Protein AF-B7MWY2-F1 (afdb_monomer_lite)

pLDDT: mean 72.81, std 20.14, range [36.22, 95.06]

Sequence (92 aa):
MNTLTKEWLQNTITSIESARDEIPFGLDEDQNNMLTALKIVLASLEREQIRHEHAKWSDSTFGCVGPHWSTETPLKRGSGSRSRTRRSQRVG

Foldseek 3Di:
DPDPDLVNLVVVLVVLVVVQVPDPVGDDPVSVVVSVVSVVVSVVVVVVVVVVVVVVVCCVVCVVDDPPPPPDDDDDDDDDDPDPPDPDDDDD

Secondary structure (DSSP, 8-state):
-----HHHHHHHHHHHHHHHHH-TT---HHHHHHHHHHHHHHHHHHHHHHHHHHHHHHHHHHTT---TT-----------------------

Radius of gyration: 23.66 Å; chains: 1; bounding box: 61×25×55 Å

Organism: Escherichia coli O81 (strain ED1a) (NCBI:txid585397)

Structure (mmCIF, N/CA/C/O backbone):
data_AF-B7MWY2-F1
#
_entry.id   AF-B7MWY2-F1
#
loop_
_atom_site.group_PDB
_atom_site.id
_atom_site.type_symbol
_atom_site.label_atom_id
_atom_site.label_alt_id
_atom_site.label_comp_id
_atom_site.label_asym_id
_atom_site.label_entity_id
_atom_site.label_seq_id
_atom_site.pdbx_PDB_ins_code
_atom_site.Cartn_x
_atom_site.Cartn_y
_atom_site.Cartn_z
_atom_site.occupancy
_atom_site.B_iso_or_equiv
_atom_site.auth_seq_id
_atom_site.auth_comp_id
_atom_site.auth_asym_id
_atom_site.auth_atom_id
_atom_site.pdbx_PDB_model_num
ATOM 1 N N . MET A 1 1 ? 2.239 -16.601 12.415 1.00 36.22 1 MET A N 1
ATOM 2 C CA . MET A 1 1 ? 1.726 -15.729 11.337 1.00 36.22 1 MET A CA 1
ATOM 3 C C . MET A 1 1 ? 2.734 -14.621 11.094 1.00 36.22 1 MET A C 1
ATOM 5 O O . MET A 1 1 ? 3.112 -13.976 12.061 1.00 36.22 1 MET A O 1
ATOM 9 N N . ASN A 1 2 ? 3.182 -14.420 9.854 1.00 53.34 2 ASN A N 1
ATOM 10 C CA . ASN A 1 2 ? 4.020 -13.275 9.502 1.00 53.34 2 ASN A CA 1
ATOM 11 C C . ASN A 1 2 ? 3.085 -12.080 9.256 1.00 53.34 2 ASN A C 1
ATOM 13 O O . ASN A 1 2 ? 2.356 -12.054 8.267 1.00 53.34 2 ASN A O 1
ATOM 17 N N . THR A 1 3 ? 2.982 -11.179 10.228 1.00 69.75 3 THR A N 1
ATOM 18 C CA . THR A 1 3 ? 2.158 -9.973 10.123 1.00 69.75 3 THR A CA 1
ATOM 19 C C . THR A 1 3 ? 2.844 -9.000 9.180 1.00 69.75 3 THR A C 1
ATOM 21 O O . THR A 1 3 ? 3.890 -8.456 9.524 1.00 69.75 3 THR A O 1
ATOM 24 N N . LEU A 1 4 ? 2.254 -8.775 8.008 1.00 80.31 4 LEU A N 1
ATOM 25 C CA . LEU A 1 4 ? 2.680 -7.720 7.096 1.00 80.31 4 LEU A CA 1
ATOM 26 C C . LEU A 1 4 ? 2.603 -6.372 7.829 1.00 80.31 4 LEU A C 1
ATOM 28 O O . LEU A 1 4 ? 1.508 -5.909 8.156 1.00 80.31 4 LEU A O 1
ATOM 32 N N . THR A 1 5 ? 3.752 -5.774 8.144 1.00 88.81 5 THR A N 1
ATOM 33 C CA . THR A 1 5 ? 3.807 -4.509 8.884 1.00 88.81 5 THR A CA 1
ATOM 34 C C . THR A 1 5 ? 3.718 -3.320 7.931 1.00 88.81 5 THR A C 1
ATOM 36 O O . THR A 1 5 ? 4.181 -3.372 6.789 1.00 88.81 5 THR A O 1
ATOM 39 N N . LYS A 1 6 ? 3.134 -2.215 8.414 1.00 88.69 6 LYS A N 1
ATOM 40 C CA . LYS A 1 6 ? 3.093 -0.941 7.681 1.00 88.69 6 LYS A CA 1
ATOM 41 C C . LYS A 1 6 ? 4.501 -0.465 7.306 1.00 88.69 6 LYS A C 1
ATOM 43 O O . LYS A 1 6 ? 4.705 0.008 6.195 1.00 88.69 6 LYS A O 1
ATOM 48 N N . GLU A 1 7 ? 5.460 -0.644 8.212 1.00 91.00 7 GLU A N 1
ATOM 49 C CA . GLU A 1 7 ? 6.866 -0.288 7.998 1.00 91.00 7 GLU A CA 1
ATOM 50 C C . GLU A 1 7 ? 7.499 -1.090 6.864 1.00 91.00 7 GLU A C 1
ATOM 52 O O . GLU A 1 7 ? 8.187 -0.514 6.027 1.00 91.00 7 GLU A O 1
ATOM 57 N N . TRP A 1 8 ? 7.232 -2.398 6.787 1.00 92.62 8 TRP A N 1
ATOM 58 C CA . TRP A 1 8 ? 7.731 -3.220 5.687 1.00 92.62 8 TRP A CA 1
ATOM 59 C C . TRP A 1 8 ? 7.182 -2.727 4.345 1.00 92.62 8 TRP A C 1
ATOM 61 O O . TRP A 1 8 ? 7.955 -2.498 3.421 1.00 92.62 8 TRP A O 1
ATOM 71 N N . LEU A 1 9 ? 5.869 -2.464 4.266 1.00 92.88 9 LEU A N 1
ATOM 72 C CA . LEU A 1 9 ? 5.226 -1.898 3.072 1.00 92.88 9 LEU A CA 1
ATOM 73 C C . LEU A 1 9 ? 5.863 -0.565 2.663 1.00 92.88 9 LEU A C 1
ATOM 75 O O . LEU A 1 9 ? 6.186 -0.378 1.494 1.00 92.88 9 LEU A O 1
ATOM 79 N N . GLN A 1 10 ? 6.062 0.347 3.616 1.00 93.50 10 GLN A N 1
ATOM 80 C CA . GLN A 1 10 ? 6.680 1.649 3.362 1.00 93.50 10 GLN A CA 1
ATOM 81 C C . GLN A 1 10 ? 8.128 1.511 2.888 1.00 93.50 10 GLN A C 1
ATOM 83 O O . GLN A 1 10 ? 8.489 2.111 1.883 1.00 93.50 10 GLN A O 1
ATOM 88 N N . ASN A 1 11 ? 8.938 0.687 3.555 1.00 94.38 11 ASN A N 1
ATOM 89 C CA . ASN A 1 11 ? 10.331 0.462 3.178 1.00 94.38 11 ASN A CA 1
ATOM 90 C C . ASN A 1 11 ? 10.450 -0.141 1.770 1.00 94.38 11 ASN A C 1
ATOM 92 O O . ASN A 1 11 ? 11.276 0.297 0.973 1.00 94.38 11 ASN A O 1
ATOM 96 N N . THR A 1 12 ? 9.593 -1.110 1.435 1.00 93.00 12 THR A N 1
ATOM 97 C CA . THR A 1 12 ? 9.560 -1.715 0.098 1.00 93.00 12 THR A CA 1
ATOM 98 C C . THR A 1 12 ? 9.125 -0.713 -0.971 1.00 93.00 12 THR A C 1
ATOM 100 O O . THR A 1 12 ? 9.764 -0.648 -2.018 1.00 93.00 12 THR A O 1
ATOM 103 N N . ILE A 1 13 ? 8.092 0.100 -0.716 1.00 93.81 13 ILE A N 1
ATOM 104 C CA . ILE A 1 13 ? 7.654 1.160 -1.640 1.00 93.81 13 ILE A CA 1
ATOM 105 C C . ILE A 1 13 ? 8.797 2.151 -1.893 1.00 93.81 13 ILE A C 1
ATOM 107 O O . ILE A 1 13 ? 9.147 2.371 -3.049 1.00 93.81 13 ILE A O 1
ATOM 111 N N . THR A 1 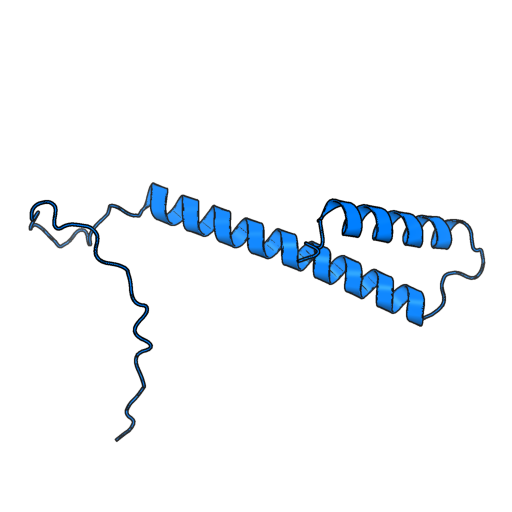14 ? 9.434 2.667 -0.837 1.00 94.75 14 THR A N 1
ATOM 112 C CA . THR A 1 14 ? 10.558 3.611 -0.949 1.00 94.75 14 THR A CA 1
ATOM 113 C C . THR A 1 14 ? 11.737 3.008 -1.711 1.00 94.75 14 THR A C 1
ATOM 115 O O . THR A 1 14 ? 12.339 3.678 -2.545 1.00 94.75 14 THR A O 1
ATOM 118 N N . SER A 1 15 ? 12.059 1.733 -1.469 1.00 91.88 15 SER A N 1
ATOM 119 C CA . SER A 1 15 ? 13.144 1.046 -2.174 1.00 91.88 15 SER A CA 1
ATOM 120 C C . SER A 1 15 ? 12.882 0.940 -3.679 1.00 91.88 15 SER A C 1
ATOM 122 O O . SER A 1 15 ? 13.807 1.125 -4.467 1.00 91.88 15 SER A O 1
ATOM 124 N N . ILE A 1 16 ? 11.643 0.642 -4.082 1.00 89.81 16 ILE A N 1
ATOM 125 C CA . ILE A 1 16 ? 11.261 0.531 -5.499 1.00 89.81 16 ILE A CA 1
ATOM 126 C C . ILE A 1 16 ? 11.205 1.919 -6.155 1.00 89.81 16 ILE A C 1
ATOM 128 O O . ILE A 1 16 ? 11.634 2.079 -7.296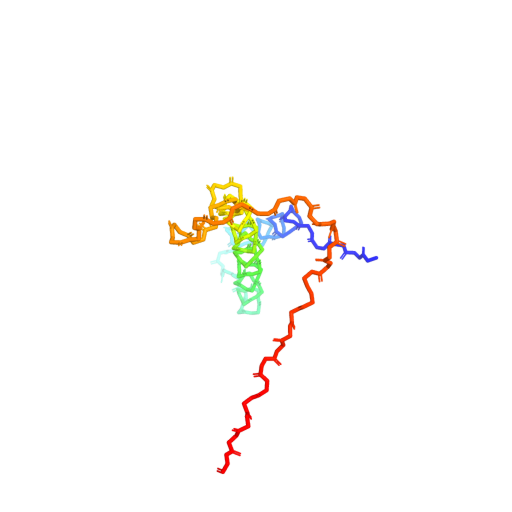 1.00 89.81 16 ILE A O 1
ATOM 132 N N . GLU A 1 17 ? 10.717 2.938 -5.444 1.00 90.12 17 GLU A N 1
ATOM 133 C CA . GLU A 1 17 ? 10.691 4.320 -5.939 1.00 90.12 17 GLU A CA 1
ATOM 134 C C . GLU A 1 17 ? 12.097 4.893 -6.133 1.00 90.12 17 GLU A C 1
ATOM 136 O O . GLU A 1 17 ? 12.366 5.480 -7.175 1.00 90.12 17 GLU A O 1
ATOM 141 N N . SER A 1 18 ? 13.022 4.642 -5.204 1.00 90.75 18 SER A N 1
ATOM 142 C CA . SER A 1 18 ? 14.424 5.050 -5.362 1.00 90.75 18 SER A CA 1
ATOM 143 C C . SER A 1 18 ? 15.072 4.392 -6.584 1.00 90.75 18 SER A C 1
ATOM 145 O O . SER A 1 18 ? 15.778 5.052 -7.340 1.00 90.75 18 SER A O 1
ATOM 147 N N . ALA A 1 19 ? 14.796 3.104 -6.823 1.00 86.94 19 ALA A N 1
ATOM 148 C CA . ALA A 1 19 ? 15.295 2.402 -8.005 1.00 86.94 19 ALA A CA 1
ATOM 149 C C . ALA A 1 19 ? 14.732 2.983 -9.314 1.00 86.94 19 ALA A C 1
ATOM 151 O O . ALA A 1 19 ? 15.414 2.974 -10.337 1.00 86.94 19 ALA A O 1
ATOM 152 N N . ARG A 1 20 ? 13.504 3.518 -9.296 1.00 84.69 20 ARG A N 1
ATOM 153 C CA . ARG A 1 20 ? 12.919 4.213 -10.450 1.00 84.69 20 ARG A CA 1
ATOM 154 C C . ARG A 1 20 ? 13.659 5.505 -10.777 1.00 84.69 20 ARG A C 1
ATOM 156 O O . ARG A 1 20 ? 13.860 5.783 -11.955 1.00 84.69 20 ARG A O 1
ATOM 163 N N . ASP A 1 21 ? 14.024 6.278 -9.760 1.00 84.19 21 ASP A N 1
ATOM 164 C CA . ASP A 1 21 ? 14.688 7.572 -9.939 1.00 84.19 21 ASP A CA 1
ATOM 165 C C . ASP A 1 21 ? 16.122 7.423 -10.472 1.00 84.19 21 ASP A C 1
ATOM 167 O O . ASP A 1 21 ? 16.618 8.301 -11.178 1.00 84.19 21 ASP A O 1
ATOM 171 N N . GLU A 1 22 ? 16.777 6.294 -10.192 1.00 86.62 22 GLU A N 1
ATOM 172 C CA . GLU A 1 22 ? 18.131 6.000 -10.675 1.00 86.62 22 GLU A CA 1
ATOM 173 C C . GLU A 1 22 ? 18.176 5.453 -12.113 1.00 86.62 22 GLU A C 1
ATOM 175 O O . GLU A 1 22 ? 19.210 5.557 -12.780 1.00 86.62 22 GLU A O 1
ATOM 180 N N . ILE A 1 23 ? 17.078 4.881 -12.625 1.00 84.06 23 ILE A N 1
ATOM 181 C CA . ILE A 1 23 ? 17.051 4.249 -13.950 1.00 84.06 23 ILE A CA 1
ATOM 182 C C . ILE A 1 23 ? 16.516 5.239 -15.003 1.00 84.06 23 ILE A C 1
ATOM 184 O O . ILE A 1 23 ? 15.321 5.540 -15.016 1.00 84.06 23 ILE A O 1
ATOM 188 N N . PRO A 1 24 ? 17.339 5.678 -15.980 1.00 72.81 24 PRO A N 1
ATOM 189 C CA . PRO A 1 24 ? 16.925 6.657 -16.993 1.00 72.81 24 PRO A CA 1
ATOM 190 C C . PRO A 1 24 ? 15.846 6.138 -17.960 1.00 72.81 24 PRO A C 1
ATOM 192 O O . PRO A 1 24 ? 15.193 6.933 -18.631 1.00 72.81 24 PRO A O 1
ATOM 195 N N . PHE A 1 25 ? 15.643 4.817 -18.028 1.00 76.81 25 PHE A N 1
ATOM 196 C CA . PHE A 1 25 ? 14.607 4.163 -18.840 1.00 76.81 25 PHE A CA 1
ATOM 197 C C . PHE A 1 25 ? 13.334 3.804 -18.046 1.00 76.81 25 PHE A C 1
ATOM 199 O O . PHE A 1 25 ? 12.388 3.278 -18.627 1.00 76.81 25 PHE A O 1
ATOM 206 N N . GLY A 1 26 ? 13.282 4.122 -16.746 1.00 78.69 26 GLY A N 1
ATOM 207 C CA . GLY A 1 26 ? 12.155 3.813 -15.865 1.00 78.69 26 GLY A CA 1
ATOM 208 C C . GLY A 1 26 ? 12.080 2.350 -15.409 1.00 78.69 26 GLY A C 1
ATOM 209 O O . GLY A 1 26 ? 12.970 1.541 -15.667 1.00 78.69 26 GLY A O 1
ATOM 210 N N . LEU A 1 27 ? 11.004 2.030 -14.684 1.00 81.12 27 LEU A N 1
ATOM 211 C CA . LEU A 1 27 ? 10.686 0.670 -14.247 1.00 81.12 27 LEU A CA 1
ATOM 212 C C . LEU A 1 27 ? 9.916 -0.090 -15.332 1.00 81.12 27 LEU A C 1
ATOM 214 O O . LEU A 1 27 ? 9.150 0.504 -16.090 1.00 81.12 27 LEU A O 1
ATOM 218 N N . ASP A 1 28 ? 10.075 -1.412 -15.332 1.00 87.19 28 ASP A N 1
ATOM 219 C CA . ASP A 1 28 ? 9.241 -2.325 -16.116 1.00 87.19 28 ASP A CA 1
ATOM 220 C C . ASP A 1 28 ? 7.759 -2.255 -15.686 1.00 87.19 28 ASP A C 1
ATOM 222 O O . ASP A 1 28 ? 7.444 -1.870 -14.553 1.00 87.19 28 ASP A O 1
ATOM 226 N N . GLU A 1 29 ? 6.842 -2.632 -16.581 1.00 88.25 29 GLU A N 1
ATOM 227 C CA . GLU A 1 29 ? 5.397 -2.602 -16.327 1.00 88.25 29 GLU A CA 1
ATOM 228 C C . GLU A 1 29 ? 5.011 -3.449 -15.104 1.00 88.25 29 GLU A C 1
ATOM 230 O O . GLU A 1 29 ? 4.224 -2.995 -14.268 1.00 88.25 29 GLU A O 1
ATOM 235 N N . ASP A 1 30 ? 5.643 -4.612 -14.916 1.00 89.62 30 ASP A N 1
ATOM 236 C CA . ASP A 1 30 ? 5.388 -5.480 -13.764 1.00 89.62 30 ASP A CA 1
ATOM 237 C C . ASP A 1 30 ? 5.807 -4.823 -12.446 1.00 89.62 30 ASP A C 1
ATOM 239 O O . ASP A 1 30 ? 5.106 -4.917 -11.433 1.00 89.62 30 ASP A O 1
ATOM 243 N N . GLN A 1 31 ? 6.926 -4.098 -12.450 1.00 87.50 31 GLN A N 1
ATOM 244 C CA . GLN A 1 31 ? 7.393 -3.373 -11.270 1.00 87.50 31 GLN A CA 1
ATOM 245 C C . GLN A 1 31 ? 6.493 -2.176 -10.952 1.00 87.50 31 GLN A C 1
ATOM 247 O O . GLN A 1 31 ? 6.191 -1.917 -9.785 1.00 87.50 31 GLN A O 1
ATOM 252 N N . ASN A 1 32 ? 6.001 -1.480 -11.976 1.00 89.50 32 ASN A N 1
ATOM 253 C CA . ASN A 1 32 ? 5.029 -0.402 -11.810 1.00 89.50 32 ASN A CA 1
ATOM 254 C C . ASN A 1 32 ? 3.692 -0.919 -11.247 1.00 89.50 32 ASN A C 1
ATOM 256 O O . ASN A 1 32 ? 3.117 -0.303 -10.341 1.00 89.50 32 ASN A O 1
ATOM 260 N N . ASN A 1 33 ? 3.223 -2.070 -11.738 1.00 91.06 33 ASN A N 1
ATOM 261 C CA . ASN A 1 33 ? 2.025 -2.758 -11.253 1.00 91.06 33 ASN A CA 1
ATOM 262 C C . ASN A 1 33 ? 2.192 -3.241 -9.804 1.00 91.06 33 ASN A C 1
ATOM 264 O O . ASN A 1 33 ? 1.292 -3.086 -8.974 1.00 91.06 33 ASN A O 1
ATOM 268 N N . MET A 1 34 ? 3.370 -3.763 -9.455 1.00 92.00 34 MET A N 1
ATOM 269 C CA . MET A 1 34 ? 3.699 -4.136 -8.081 1.00 92.00 34 MET A CA 1
ATOM 270 C C . MET A 1 34 ? 3.698 -2.915 -7.151 1.00 92.00 34 MET A C 1
ATOM 272 O O . MET A 1 34 ? 3.075 -2.950 -6.090 1.00 92.00 34 MET A O 1
ATOM 276 N N . LEU A 1 35 ? 4.340 -1.814 -7.551 1.00 91.94 35 LEU A N 1
ATOM 277 C CA . LEU A 1 35 ? 4.384 -0.575 -6.772 1.00 91.94 35 LEU A CA 1
ATOM 278 C C . LEU A 1 35 ? 2.978 -0.012 -6.520 1.00 91.94 35 LEU A C 1
ATOM 280 O O . LEU A 1 35 ? 2.656 0.396 -5.401 1.00 91.94 35 LEU A O 1
ATOM 284 N N . THR A 1 36 ? 2.117 -0.016 -7.539 1.00 93.50 36 THR A N 1
ATOM 285 C CA . THR A 1 36 ? 0.718 0.412 -7.388 1.00 93.50 36 THR A CA 1
ATOM 286 C C . THR A 1 36 ? -0.060 -0.511 -6.456 1.00 93.50 36 THR A C 1
ATOM 288 O O . THR A 1 36 ? -0.768 -0.013 -5.578 1.00 93.50 36 THR A O 1
ATOM 291 N N . ALA A 1 37 ? 0.113 -1.830 -6.563 1.00 94.38 37 ALA A N 1
ATOM 292 C CA . ALA A 1 37 ? -0.505 -2.779 -5.641 1.00 94.38 37 ALA A CA 1
ATOM 293 C C . ALA A 1 37 ? -0.070 -2.533 -4.185 1.00 94.38 37 ALA A C 1
ATOM 295 O O . ALA A 1 37 ? -0.920 -2.462 -3.296 1.00 94.38 37 ALA A O 1
ATOM 296 N N . LEU A 1 38 ? 1.226 -2.322 -3.932 1.00 93.50 38 LEU A N 1
ATOM 297 C CA . LEU A 1 38 ? 1.748 -2.028 -2.592 1.00 93.50 38 LEU A CA 1
ATOM 298 C C . LEU A 1 38 ? 1.162 -0.729 -2.019 1.00 93.50 38 LEU A C 1
ATOM 300 O O . LEU A 1 38 ? 0.751 -0.699 -0.857 1.00 93.50 38 LEU A O 1
ATOM 304 N N . LYS A 1 39 ? 1.039 0.324 -2.836 1.00 93.69 39 LYS A N 1
ATOM 305 C CA . LYS A 1 39 ? 0.392 1.586 -2.436 1.00 93.69 39 LYS A CA 1
ATOM 306 C C . LYS A 1 39 ? -1.087 1.400 -2.090 1.00 93.69 39 LYS A C 1
ATOM 308 O O . LYS A 1 39 ? -1.556 1.963 -1.102 1.00 93.69 39 LYS A O 1
ATOM 313 N N . ILE A 1 40 ? -1.815 0.585 -2.856 1.00 95.06 40 ILE A N 1
ATOM 314 C CA . ILE A 1 40 ? -3.222 0.256 -2.571 1.00 95.06 40 ILE A CA 1
ATOM 315 C C . ILE A 1 40 ? -3.339 -0.512 -1.251 1.00 95.06 40 ILE A C 1
ATOM 317 O O . ILE A 1 40 ? -4.208 -0.200 -0.436 1.00 95.06 40 ILE A O 1
ATOM 321 N N . VAL A 1 41 ? -2.461 -1.490 -1.014 1.00 93.56 41 VAL A N 1
ATOM 322 C CA . VAL A 1 41 ? -2.435 -2.256 0.240 1.00 93.56 41 VAL A CA 1
ATOM 323 C C . VAL A 1 41 ? -2.156 -1.336 1.430 1.00 93.56 41 VAL A C 1
ATOM 325 O O . VAL A 1 41 ? -2.869 -1.415 2.432 1.00 93.56 41 VAL A O 1
ATOM 328 N N . LEU A 1 42 ? -1.191 -0.419 1.309 1.00 91.81 42 LEU A N 1
ATOM 329 C CA . LEU A 1 42 ? -0.890 0.575 2.341 1.00 91.81 42 LEU A CA 1
ATOM 330 C C . LEU A 1 42 ? -2.105 1.473 2.636 1.00 91.81 42 LEU A C 1
ATOM 332 O O . LEU A 1 42 ? -2.508 1.595 3.792 1.00 91.81 42 LEU A O 1
ATOM 336 N N . ALA A 1 43 ? -2.745 2.023 1.600 1.00 91.62 43 ALA A N 1
ATOM 337 C CA . ALA A 1 43 ? -3.945 2.846 1.749 1.00 91.62 43 ALA A CA 1
ATOM 338 C C . ALA A 1 43 ? -5.121 2.063 2.362 1.00 91.62 43 ALA A C 1
ATOM 340 O O . ALA A 1 43 ? -5.889 2.591 3.168 1.00 91.62 43 ALA A O 1
ATOM 341 N N . SER A 1 44 ? -5.267 0.782 2.013 1.00 90.25 44 SER A N 1
ATOM 342 C CA . SER A 1 44 ? -6.295 -0.092 2.583 1.00 90.25 44 SER A CA 1
ATOM 343 C C . SER A 1 44 ? -6.063 -0.352 4.072 1.00 90.25 44 SER A C 1
ATOM 345 O O . SER A 1 44 ? -7.025 -0.368 4.843 1.00 90.25 44 SER A O 1
ATOM 347 N N . LEU A 1 45 ? -4.804 -0.529 4.481 1.00 89.06 45 LEU A N 1
ATOM 348 C CA . LEU A 1 45 ? -4.428 -0.727 5.879 1.00 89.06 45 LEU A CA 1
ATOM 349 C C . LEU A 1 45 ? -4.736 0.519 6.720 1.00 89.06 45 LEU A C 1
ATOM 351 O O . LEU A 1 45 ? -5.363 0.417 7.773 1.00 89.06 45 LEU A O 1
ATOM 355 N N . GLU A 1 46 ? -4.371 1.702 6.226 1.00 88.31 46 GLU A N 1
ATOM 356 C CA . GLU A 1 46 ? -4.682 2.973 6.891 1.00 88.31 46 GLU A CA 1
ATOM 357 C C . GLU A 1 46 ? -6.192 3.211 6.983 1.00 88.31 46 GLU A C 1
ATOM 359 O O . GLU A 1 46 ? -6.709 3.630 8.019 1.00 88.31 46 GLU A O 1
ATOM 364 N N . ARG A 1 47 ? -6.935 2.874 5.925 1.00 86.75 47 ARG A N 1
ATOM 365 C CA . ARG A 1 47 ? -8.394 3.009 5.910 1.00 86.75 47 ARG A CA 1
ATOM 366 C C . ARG A 1 47 ? -9.075 2.102 6.936 1.00 86.75 47 ARG A C 1
ATOM 368 O O . ARG A 1 47 ? -10.071 2.512 7.531 1.00 86.75 47 ARG A O 1
ATOM 375 N N . GLU A 1 48 ? -8.584 0.879 7.129 1.00 84.75 48 GLU A N 1
ATOM 376 C CA . GLU A 1 48 ? -9.107 -0.019 8.166 1.00 84.75 48 GLU A CA 1
ATOM 377 C C . GLU A 1 48 ? -8.832 0.531 9.567 1.00 84.75 48 GLU A C 1
ATOM 379 O O . GLU A 1 48 ? -9.740 0.566 10.397 1.00 84.75 48 GLU A O 1
ATOM 384 N N . GLN A 1 49 ? -7.634 1.068 9.807 1.00 84.12 49 GLN A N 1
ATOM 385 C CA . GLN A 1 49 ? -7.306 1.727 11.070 1.00 84.12 49 GLN A CA 1
ATOM 386 C C . GLN A 1 49 ? -8.250 2.907 11.360 1.00 84.12 49 GLN A C 1
ATOM 388 O O . GLN A 1 49 ? -8.819 2.988 12.446 1.00 84.12 49 GLN A O 1
ATOM 393 N N . ILE A 1 50 ? -8.491 3.778 10.373 1.00 83.62 50 ILE A N 1
ATOM 394 C CA . ILE A 1 50 ? -9.414 4.917 10.510 1.00 83.62 50 ILE A CA 1
ATOM 395 C C . ILE A 1 50 ? -10.836 4.442 10.832 1.00 83.62 50 ILE A C 1
ATOM 397 O O . ILE A 1 50 ? -11.502 5.02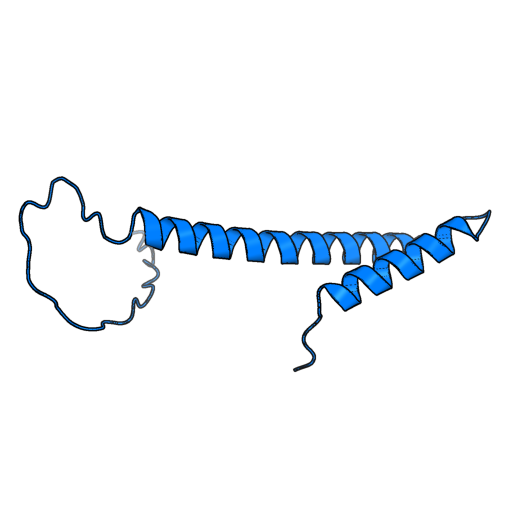7 11.686 1.00 83.62 50 ILE A O 1
ATOM 401 N N . ARG A 1 51 ? -11.313 3.364 10.191 1.00 83.06 51 ARG A N 1
ATOM 402 C CA . ARG A 1 51 ? -12.628 2.781 10.508 1.00 83.06 51 ARG A CA 1
ATOM 403 C C . ARG A 1 51 ? -12.715 2.312 11.957 1.00 83.06 51 ARG A C 1
ATOM 405 O O . ARG A 1 51 ? -13.735 2.557 12.598 1.00 83.06 51 ARG A O 1
ATOM 412 N N . HIS A 1 52 ? -11.676 1.653 12.463 1.00 82.50 52 HIS A N 1
ATOM 413 C CA . HIS A 1 52 ? -11.635 1.192 13.848 1.00 82.50 52 HIS A CA 1
ATOM 414 C C . HIS A 1 52 ? -11.640 2.349 14.845 1.00 82.50 52 HIS A C 1
ATOM 416 O O . HIS A 1 52 ? -12.436 2.327 15.783 1.00 82.50 52 HIS A O 1
ATOM 422 N N . GLU A 1 53 ? -10.816 3.374 14.625 1.00 85.25 53 GLU A N 1
ATOM 423 C CA . GLU A 1 53 ? -10.789 4.560 15.488 1.00 85.25 53 GLU A CA 1
ATOM 424 C C . GLU A 1 53 ? -12.127 5.304 15.458 1.00 85.25 53 GLU A C 1
ATOM 426 O O . GLU A 1 53 ? -12.651 5.689 16.502 1.00 85.25 53 GLU A O 1
ATOM 431 N N . HIS A 1 54 ? -12.745 5.430 14.282 1.00 81.94 54 HIS A N 1
ATOM 432 C CA . HIS A 1 54 ? -14.052 6.068 14.145 1.00 81.94 54 HIS A CA 1
ATOM 433 C C . HIS A 1 54 ? -15.169 5.266 14.831 1.00 81.94 54 HIS A C 1
ATOM 435 O O . HIS A 1 54 ? -16.043 5.847 15.474 1.00 81.94 54 HIS A O 1
ATOM 441 N N . ALA A 1 55 ? -15.144 3.934 14.734 1.00 82.19 55 ALA A N 1
ATOM 442 C CA . ALA A 1 55 ? -16.085 3.070 15.445 1.00 82.19 55 ALA A CA 1
ATOM 443 C C . ALA A 1 55 ? -15.905 3.177 16.966 1.00 82.19 55 ALA A C 1
ATOM 445 O O . ALA A 1 55 ? -16.883 3.332 17.692 1.00 82.19 55 ALA A O 1
ATOM 446 N N . LYS A 1 56 ? -14.655 3.174 17.441 1.00 83.81 56 LYS A N 1
ATOM 447 C CA . LYS A 1 56 ? -14.314 3.339 18.858 1.00 83.81 56 LYS A CA 1
ATOM 448 C C . LYS A 1 56 ? -14.758 4.696 19.398 1.00 83.81 56 LYS A C 1
ATOM 450 O O . LYS A 1 56 ? -15.337 4.764 20.479 1.00 83.81 56 LYS A O 1
ATOM 455 N N . TRP A 1 57 ? -14.502 5.770 18.656 1.00 83.81 57 TRP A N 1
ATOM 456 C CA . TRP A 1 57 ? -14.963 7.105 19.019 1.00 83.81 57 TRP A CA 1
ATOM 457 C C . TRP A 1 57 ? -16.491 7.171 19.047 1.00 83.81 57 TRP A C 1
ATOM 459 O O . TRP A 1 57 ? -17.055 7.626 20.035 1.00 83.81 57 TRP A O 1
ATOM 469 N N . SER A 1 58 ? -17.170 6.636 18.028 1.00 80.06 58 SER A N 1
ATOM 470 C CA . SER A 1 58 ? -18.634 6.587 17.981 1.00 80.06 58 SER A CA 1
ATOM 471 C C . SER A 1 58 ? -19.229 5.831 19.175 1.00 80.06 58 SER A C 1
ATOM 473 O O . SER A 1 58 ? -20.137 6.350 19.823 1.00 80.06 58 SER A O 1
ATOM 475 N N . ASP A 1 59 ? -18.676 4.671 19.533 1.00 77.62 59 ASP A N 1
ATOM 476 C CA . ASP A 1 59 ? -19.083 3.920 20.726 1.00 77.62 59 ASP A CA 1
ATOM 477 C C . ASP A 1 59 ? -18.774 4.691 22.025 1.00 77.62 59 ASP A C 1
ATOM 479 O O . ASP A 1 59 ? -19.559 4.650 22.968 1.00 77.62 59 ASP A O 1
ATOM 483 N N . SER A 1 60 ? -17.674 5.444 22.094 1.00 80.06 60 SER A N 1
ATOM 484 C CA . SER A 1 60 ? -17.333 6.243 23.281 1.00 80.06 60 SER A CA 1
ATOM 485 C C . SER A 1 60 ? -18.180 7.511 23.427 1.00 80.06 60 SER A C 1
ATOM 487 O O . SER A 1 60 ? -18.449 7.931 24.550 1.00 80.06 60 SER A O 1
ATOM 489 N N . THR A 1 61 ? -18.560 8.148 22.321 1.00 73.75 61 THR A N 1
ATOM 490 C CA . THR A 1 61 ? -19.302 9.417 22.306 1.00 73.75 61 THR A CA 1
ATOM 491 C C . THR A 1 61 ? -20.808 9.193 22.359 1.00 73.75 61 THR A C 1
ATOM 493 O O . THR A 1 61 ? -21.516 9.952 23.013 1.00 73.75 61 THR A O 1
ATOM 496 N N . PHE A 1 62 ? -21.305 8.138 21.712 1.00 67.56 62 PHE A N 1
ATOM 497 C CA . PHE A 1 62 ? -22.738 7.866 21.591 1.00 67.56 62 PHE A CA 1
ATOM 498 C C . PHE A 1 62 ? -23.180 6.562 22.277 1.00 67.56 62 PHE A C 1
ATOM 500 O O . PHE A 1 62 ? -24.376 6.369 22.486 1.00 67.56 62 PHE A O 1
ATOM 507 N N . GLY A 1 63 ? -22.265 5.673 22.685 1.00 62.91 63 GLY A N 1
ATOM 508 C CA . GLY A 1 63 ? -22.577 4.302 23.130 1.00 62.91 63 GLY A CA 1
ATOM 509 C C . GLY A 1 63 ? -23.232 4.134 24.505 1.00 62.91 63 GLY A C 1
ATOM 510 O O . GLY A 1 63 ? -23.356 3.004 24.975 1.00 62.91 63 GLY A O 1
ATOM 511 N N . CYS A 1 64 ? -23.705 5.210 25.135 1.00 55.62 64 CYS A N 1
ATOM 512 C CA . CYS A 1 64 ? -24.599 5.145 26.301 1.00 55.62 64 CYS A CA 1
ATOM 513 C C . CYS A 1 64 ? -25.893 5.960 26.109 1.00 55.62 64 CYS A C 1
ATOM 515 O O . CYS A 1 64 ? -26.742 6.002 26.998 1.00 55.62 64 CYS A O 1
ATOM 517 N N . VAL A 1 65 ? -26.079 6.598 24.947 1.00 57.69 65 VAL A N 1
ATOM 518 C CA . VAL A 1 65 ? -27.312 7.326 24.648 1.00 57.69 65 VAL A CA 1
ATOM 519 C C . VAL A 1 65 ? -28.311 6.304 24.115 1.00 57.69 65 VAL A C 1
ATOM 521 O O . VAL A 1 65 ? -28.383 6.027 22.918 1.00 57.69 65 VAL A O 1
ATOM 524 N N . GLY A 1 66 ? -29.054 5.680 25.033 1.00 56.06 66 GLY A N 1
ATOM 525 C CA . GLY A 1 66 ? -30.287 4.986 24.670 1.00 56.06 66 GLY A CA 1
ATOM 526 C C . GLY A 1 66 ? -31.199 5.926 23.866 1.00 56.06 66 GLY A C 1
ATOM 527 O O . GLY A 1 66 ? -31.023 7.147 23.931 1.00 56.06 66 GLY A O 1
ATOM 528 N N . PRO A 1 67 ? -32.161 5.403 23.086 1.00 55.56 67 PRO A N 1
ATOM 529 C CA . PRO A 1 67 ? -33.118 6.252 22.391 1.00 55.56 67 PRO A CA 1
ATOM 530 C C . PRO A 1 67 ? -33.681 7.292 23.366 1.00 55.56 67 PRO A C 1
ATOM 532 O O . PRO A 1 67 ? -34.141 6.928 24.444 1.00 55.56 67 PRO A O 1
ATOM 535 N N . HIS A 1 68 ? -33.642 8.576 23.004 1.00 50.28 68 HIS A N 1
ATOM 536 C CA . HIS A 1 68 ? -34.091 9.674 23.876 1.00 50.28 68 HIS A CA 1
ATOM 537 C C . HIS A 1 68 ? -35.560 9.545 24.332 1.00 50.28 68 HIS A C 1
ATOM 539 O O . HIS A 1 68 ? -35.980 10.223 25.263 1.00 50.28 68 HIS A O 1
ATOM 545 N N . TRP A 1 69 ? -36.340 8.682 23.675 1.00 45.59 69 TRP A N 1
ATOM 546 C CA . TRP A 1 69 ? -37.725 8.381 24.021 1.00 45.59 69 TRP A CA 1
ATOM 547 C C . TRP A 1 69 ? -37.873 7.220 25.024 1.00 45.59 69 TRP A C 1
ATOM 549 O O . TRP A 1 69 ? -38.977 6.969 25.497 1.00 45.59 69 TRP A O 1
AT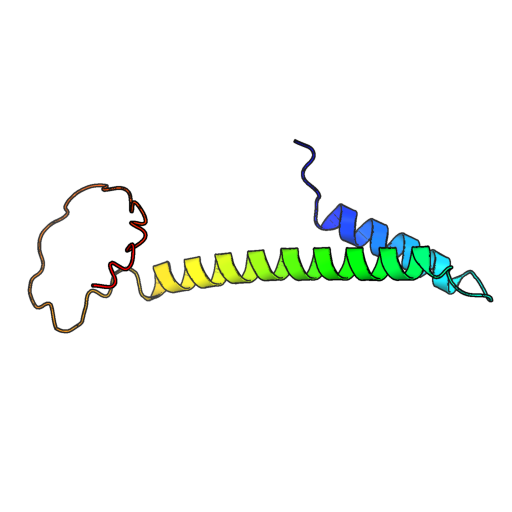OM 559 N N . SER A 1 70 ? -36.792 6.517 25.384 1.00 42.19 70 SER A N 1
ATOM 560 C CA . SER A 1 70 ? -36.804 5.490 26.432 1.00 42.19 70 SER A CA 1
ATOM 561 C C . SER A 1 70 ? -36.647 6.134 27.812 1.00 42.19 70 SER A C 1
ATOM 563 O O . SER A 1 70 ? -35.563 6.165 28.386 1.00 42.19 70 SER A O 1
ATOM 565 N N . THR A 1 71 ? -37.752 6.626 28.371 1.00 47.25 71 THR A N 1
ATOM 566 C CA . THR A 1 71 ? -37.874 7.079 29.771 1.00 47.25 71 THR A CA 1
ATOM 567 C C . THR A 1 71 ? -37.984 5.928 30.775 1.00 47.25 71 THR A C 1
ATOM 569 O O . THR A 1 71 ? -38.606 6.067 31.823 1.00 47.25 71 THR A O 1
ATOM 572 N N . GLU A 1 72 ? -37.372 4.786 30.492 1.00 43.94 72 GLU A N 1
ATOM 573 C CA . GLU A 1 72 ? -37.208 3.726 31.476 1.00 43.94 72 GLU A CA 1
ATOM 574 C C . GLU A 1 72 ? -35.727 3.406 31.542 1.00 43.94 72 GLU A C 1
ATOM 576 O O . GLU A 1 72 ? -35.144 2.842 30.620 1.00 43.94 72 GLU A O 1
ATOM 581 N N . THR A 1 73 ? -35.101 3.812 32.639 1.00 57.34 73 THR A N 1
ATOM 582 C CA . THR A 1 73 ? -33.891 3.178 33.137 1.00 57.34 73 THR A CA 1
ATOM 583 C C . THR A 1 73 ? -34.266 1.781 33.629 1.00 57.34 73 THR A C 1
ATOM 585 O O . THR A 1 73 ? -35.093 1.654 34.531 1.00 57.34 73 THR A O 1
ATOM 588 N N . PRO A 1 74 ? -33.590 0.719 33.160 1.00 49.47 74 PRO A N 1
ATOM 589 C CA . PRO A 1 74 ? -33.440 -0.449 33.998 1.00 49.47 74 PRO A CA 1
ATOM 590 C C . PRO A 1 74 ? -31.963 -0.805 34.104 1.00 49.47 74 PRO A C 1
ATOM 592 O O . PRO A 1 74 ? -31.312 -1.215 33.146 1.00 49.47 74 PRO A O 1
ATOM 595 N N . LEU A 1 75 ? -31.465 -0.631 35.325 1.00 45.97 75 LEU A N 1
ATOM 596 C CA . LEU A 1 75 ? -30.668 -1.615 36.046 1.00 45.97 75 LEU A CA 1
ATOM 597 C C . LEU A 1 75 ? -29.759 -2.512 35.180 1.00 45.97 75 LEU A C 1
ATOM 599 O O . LEU A 1 75 ? -30.221 -3.446 34.523 1.00 45.97 75 LEU A O 1
ATOM 603 N N . LYS A 1 76 ? -28.447 -2.250 35.280 1.00 48.38 76 LYS A N 1
ATOM 604 C CA . LYS A 1 76 ? -27.312 -3.166 35.040 1.00 48.38 76 LYS A CA 1
ATOM 605 C C . LYS A 1 76 ? -27.759 -4.626 34.811 1.00 48.38 76 LYS A C 1
ATOM 607 O O . LYS A 1 76 ? -27.893 -5.397 35.759 1.00 48.38 76 LYS A O 1
ATOM 612 N N . ARG A 1 77 ? -27.946 -5.032 33.552 1.00 38.62 77 ARG A N 1
ATOM 613 C CA . ARG A 1 77 ? -27.974 -6.451 33.169 1.00 38.62 77 ARG A CA 1
ATOM 614 C C . ARG A 1 77 ? -26.670 -6.782 32.461 1.00 38.62 77 ARG A C 1
ATOM 616 O O . ARG A 1 77 ? -26.235 -6.059 31.571 1.00 38.62 77 ARG A O 1
ATOM 623 N N . GLY A 1 78 ? -26.014 -7.812 32.985 1.00 41.25 78 GLY A N 1
ATOM 624 C CA . GLY A 1 78 ? -24.635 -8.172 32.703 1.00 41.25 78 GLY A CA 1
ATOM 625 C C . GLY A 1 78 ? -24.336 -8.484 31.241 1.00 41.25 78 GLY A C 1
ATOM 626 O O . GLY A 1 78 ? -25.218 -8.811 30.452 1.00 41.25 78 GLY A O 1
ATOM 627 N N . SER A 1 79 ? -23.042 -8.370 30.942 1.00 48.31 79 SER A N 1
ATOM 628 C CA . SER A 1 79 ? -22.289 -9.034 29.874 1.00 48.31 79 SER A CA 1
ATOM 629 C C . SER A 1 79 ? -23.085 -10.058 29.051 1.00 48.31 79 SER A C 1
ATOM 631 O O . SER A 1 79 ? -23.117 -11.245 29.374 1.00 48.31 79 SER A O 1
ATOM 633 N N . GLY A 1 80 ? -23.700 -9.598 27.963 1.00 40.12 80 GLY A N 1
ATOM 634 C CA . GLY A 1 80 ? -24.317 -10.439 26.944 1.00 40.12 80 GLY A CA 1
ATOM 635 C C . GLY A 1 80 ? -23.697 -10.116 25.593 1.00 40.12 80 GLY A C 1
ATOM 636 O O . GLY A 1 80 ? -23.966 -9.064 25.016 1.00 40.12 80 GLY A O 1
ATOM 637 N N . SER A 1 81 ? -22.833 -11.008 25.118 1.00 44.34 81 SER A N 1
ATOM 638 C CA . SER A 1 81 ? -22.168 -10.980 23.816 1.00 44.34 81 SER A CA 1
ATOM 639 C C . SER A 1 81 ? -23.133 -10.602 22.683 1.00 44.34 81 SER A C 1
ATOM 641 O O . SER A 1 81 ? -24.109 -11.311 22.430 1.00 44.34 81 SER A O 1
ATOM 643 N N . ARG A 1 82 ? -22.852 -9.501 21.968 1.00 44.69 82 ARG A N 1
ATOM 644 C CA . ARG A 1 82 ? -23.565 -9.111 20.737 1.00 44.69 82 ARG A CA 1
ATOM 645 C C . ARG A 1 82 ? -23.278 -10.133 19.635 1.00 44.69 82 ARG A C 1
ATOM 647 O O . ARG A 1 82 ? -22.374 -9.960 18.823 1.00 44.69 82 ARG A O 1
ATOM 654 N N . SER A 1 83 ? -24.076 -11.194 19.596 1.00 36.91 83 SER A N 1
ATOM 655 C CA . SER A 1 83 ? -24.168 -12.069 18.431 1.00 36.91 83 SER A CA 1
ATOM 656 C C . SER A 1 83 ? -24.907 -11.312 17.332 1.00 36.91 83 SER A C 1
ATOM 658 O O . SER A 1 83 ? -26.069 -10.937 17.470 1.00 36.91 83 SER A O 1
ATOM 660 N N . ARG A 1 84 ? -24.187 -11.025 16.250 1.00 45.72 84 ARG A N 1
ATOM 661 C CA . ARG A 1 84 ? -24.673 -10.333 15.057 1.00 45.72 84 ARG A CA 1
ATOM 662 C C . ARG A 1 84 ? -25.613 -11.274 14.297 1.00 45.72 84 ARG A C 1
ATOM 664 O O . ARG A 1 84 ? -25.181 -11.996 13.404 1.00 45.72 84 ARG A O 1
ATOM 671 N N . THR A 1 85 ? -26.892 -11.310 14.661 1.00 40.50 85 THR A N 1
ATOM 672 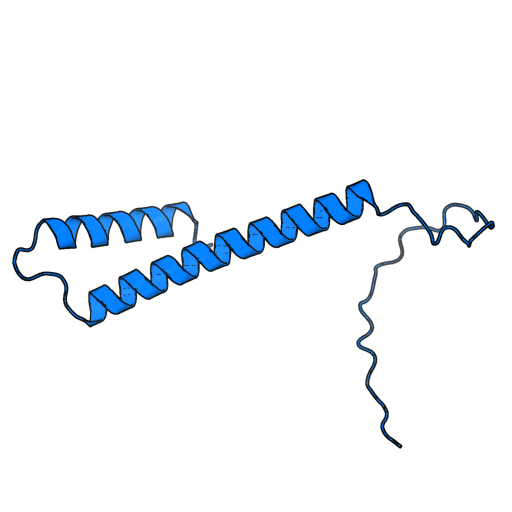C CA . THR A 1 85 ? -27.881 -12.131 13.950 1.00 40.50 85 THR A CA 1
ATOM 673 C C . THR A 1 85 ? -28.175 -11.497 12.591 1.00 40.50 85 THR A C 1
ATOM 675 O O . THR A 1 85 ? -28.890 -10.501 12.478 1.00 40.50 85 THR A O 1
ATOM 678 N N . ARG A 1 86 ? -27.580 -12.068 11.540 1.00 42.50 86 ARG A N 1
ATOM 679 C CA . ARG A 1 86 ? -27.918 -11.813 10.135 1.00 42.50 86 ARG A CA 1
ATOM 680 C C . ARG A 1 86 ? -29.413 -12.101 9.951 1.00 42.50 86 ARG A C 1
ATOM 682 O O . ARG A 1 86 ? -29.837 -13.252 10.013 1.00 42.50 86 ARG A O 1
ATOM 689 N N . ARG A 1 87 ? -30.218 -11.056 9.751 1.00 41.47 87 ARG A N 1
ATOM 690 C CA . ARG A 1 87 ? -31.641 -11.172 9.416 1.00 41.47 87 ARG A CA 1
ATOM 691 C C . ARG A 1 87 ? -31.750 -11.747 8.002 1.00 41.47 87 ARG A C 1
ATOM 693 O O . ARG A 1 87 ? -31.594 -11.023 7.024 1.00 41.47 87 ARG A O 1
ATOM 700 N N . SER A 1 88 ? -31.947 -13.060 7.920 1.00 40.28 88 SER A N 1
ATOM 701 C CA . SER A 1 88 ? -32.305 -13.758 6.687 1.00 40.28 88 SER A CA 1
ATOM 702 C C . SER A 1 88 ? -33.646 -13.208 6.198 1.00 40.28 88 SER A C 1
ATOM 704 O O . SER A 1 88 ? -34.644 -13.269 6.920 1.00 40.28 88 SER A O 1
ATOM 706 N N . GLN A 1 89 ? -33.646 -12.592 5.017 1.00 48.16 89 GLN A N 1
ATOM 707 C CA . GLN A 1 89 ? -34.859 -12.134 4.350 1.00 48.16 89 GLN A CA 1
ATOM 708 C C . GLN A 1 89 ? -35.658 -13.365 3.919 1.00 48.16 89 GLN A C 1
ATOM 710 O O . GLN A 1 89 ? -35.195 -14.164 3.110 1.00 48.16 89 GLN A O 1
ATOM 715 N N . ARG A 1 90 ? -36.854 -13.525 4.484 1.00 40.56 90 ARG A N 1
ATOM 716 C CA . ARG A 1 90 ? -37.859 -14.475 4.013 1.00 40.56 90 ARG A CA 1
ATOM 717 C C . ARG A 1 90 ? -38.773 -13.706 3.061 1.00 40.56 90 ARG A C 1
ATOM 719 O O . ARG A 1 90 ? -39.630 -12.956 3.516 1.00 40.56 90 ARG A O 1
ATOM 726 N N . VAL A 1 91 ? -38.514 -13.832 1.763 1.00 45.38 91 VAL A N 1
ATOM 727 C CA . VAL A 1 91 ? -39.478 -13.492 0.710 1.00 45.38 91 VAL A CA 1
ATOM 728 C C . VAL A 1 91 ? -40.550 -14.583 0.697 1.00 45.38 91 VAL A C 1
ATOM 730 O O . VAL A 1 91 ? -40.216 -15.769 0.767 1.00 45.38 91 VAL A O 1
ATOM 733 N N . GLY A 1 92 ? -41.812 -14.159 0.762 1.00 47.19 92 GLY A N 1
ATOM 734 C CA . GLY A 1 92 ? -42.992 -15.011 0.604 1.00 47.19 92 GLY A CA 1
ATOM 735 C C . GLY A 1 92 ? -43.416 -15.121 -0.849 1.00 47.19 92 G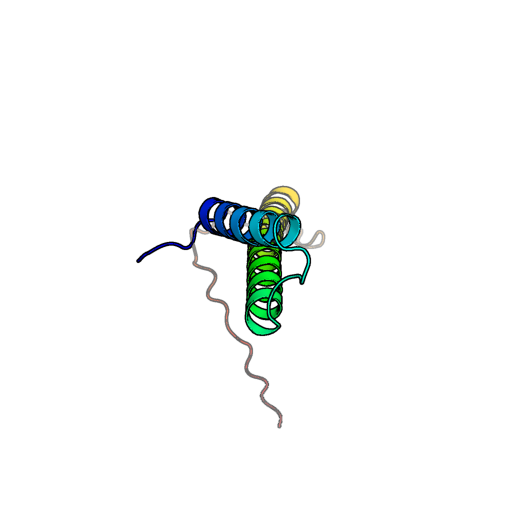LY A C 1
ATOM 736 O O . GLY A 1 92 ? -42.863 -14.361 -1.677 1.00 47.19 92 GLY A O 1
#